Protein AF-I3U5Q0-F1 (afdb_monomer_lite)

Foldseek 3Di:
DCVVVVHDPCVVPDPDDPDDPCVVVVVVVVVVVVVVCVVPVPPD

Radius of gyration: 21.2 Å; chains: 1; bounding box: 47×22×47 Å

Secondary structure (DSSP, 8-state):
-TTTTT--HHHHHSPPPPPP--HHHHHHHHHHHHHHHHHHTT--

Structure (mmCIF, N/CA/C/O backbone):
data_AF-I3U5Q0-F1
#
_entry.id   AF-I3U5Q0-F1
#
loop_
_atom_site.group_PDB
_atom_site.id
_atom_site.type_symbol
_atom_site.label_atom_id
_atom_site.label_alt_id
_atom_site.label_comp_id
_atom_site.label_asym_id
_atom_site.label_entity_id
_atom_site.label_seq_id
_atom_site.pdbx_PDB_ins_code
_atom_site.Cartn_x
_atom_site.Cartn_y
_atom_site.Cartn_z
_atom_site.occupancy
_atom_site.B_iso_or_equiv
_atom_site.auth_seq_id
_atom_site.auth_comp_id
_atom_site.auth_asym_id
_atom_site.auth_atom_id
_atom_site.pdbx_PDB_model_num
ATOM 1 N N . MET A 1 1 ? -23.330 -13.046 19.515 1.00 79.06 1 MET A N 1
ATOM 2 C CA . MET A 1 1 ? -23.052 -11.640 19.151 1.00 79.06 1 MET A CA 1
ATOM 3 C C . MET A 1 1 ? -22.582 -11.498 17.702 1.00 79.06 1 MET A C 1
ATOM 5 O O . MET A 1 1 ? -23.407 -11.117 16.890 1.00 79.06 1 MET A O 1
ATOM 9 N N . CYS A 1 2 ? -21.365 -11.907 17.312 1.00 86.94 2 CYS A N 1
ATOM 10 C CA . CYS A 1 2 ? -20.866 -11.718 15.929 1.00 86.94 2 CYS A CA 1
ATOM 11 C C . CYS A 1 2 ? -21.753 -12.348 14.829 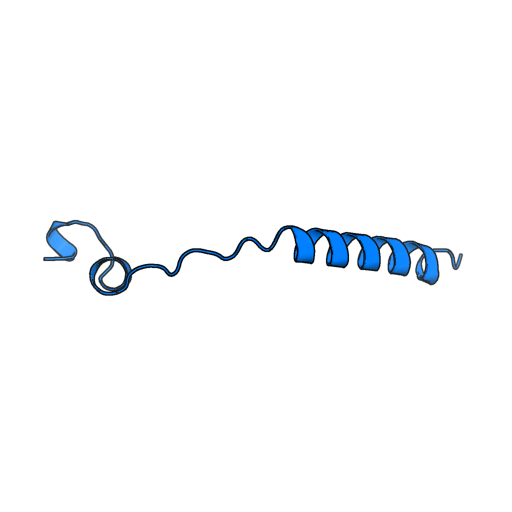1.00 86.94 2 CYS A C 1
ATOM 13 O O . CYS A 1 2 ? -21.985 -11.720 13.806 1.00 86.94 2 CYS A O 1
ATOM 15 N N . ARG A 1 3 ? -22.322 -13.546 15.067 1.00 86.56 3 ARG A N 1
ATOM 16 C CA . ARG A 1 3 ? -23.253 -14.219 14.130 1.00 86.56 3 ARG A CA 1
ATOM 17 C C . ARG A 1 3 ? -24.570 -13.451 13.926 1.00 86.56 3 ARG A C 1
ATOM 19 O O . ARG A 1 3 ? -25.133 -13.514 12.848 1.00 86.56 3 ARG A O 1
ATOM 26 N N . ILE A 1 4 ? -25.036 -12.731 14.950 1.00 92.06 4 ILE A N 1
ATOM 27 C CA . ILE A 1 4 ? -26.256 -11.902 14.889 1.00 92.06 4 ILE A CA 1
ATOM 28 C C . ILE A 1 4 ? -25.965 -10.601 14.131 1.00 92.06 4 ILE A C 1
ATOM 30 O O . ILE A 1 4 ? -26.798 -10.126 13.376 1.00 92.06 4 ILE A O 1
ATOM 34 N N . LEU A 1 5 ? -24.757 -10.060 14.305 1.00 88.31 5 LEU A N 1
ATOM 35 C CA . LEU A 1 5 ? -24.298 -8.837 13.646 1.00 88.31 5 LEU A CA 1
ATOM 36 C C . LEU A 1 5 ? -23.841 -9.053 12.190 1.00 88.31 5 LEU A C 1
ATOM 38 O O . LEU A 1 5 ? -23.502 -8.084 11.524 1.00 88.31 5 LEU A O 1
ATOM 42 N N . GLY A 1 6 ? -23.774 -10.297 11.699 1.00 92.25 6 GLY A N 1
ATOM 43 C CA . GLY A 1 6 ? -23.285 -10.602 10.346 1.00 92.25 6 GLY A CA 1
ATOM 44 C C . GLY A 1 6 ? -21.793 -10.315 10.131 1.00 92.25 6 GLY A C 1
ATOM 45 O O . GLY A 1 6 ? -21.331 -10.264 8.996 1.00 92.25 6 GLY A O 1
ATOM 46 N N . LEU A 1 7 ? -21.028 -10.132 11.212 1.00 88.81 7 LEU A N 1
ATOM 47 C CA . LEU A 1 7 ? -19.608 -9.793 11.158 1.00 88.81 7 LEU A CA 1
ATOM 48 C C . LEU A 1 7 ? -18.738 -11.010 11.458 1.00 88.81 7 LEU A C 1
ATOM 50 O O . LEU A 1 7 ? -19.070 -11.863 12.291 1.00 88.81 7 LEU A O 1
ATOM 54 N N . SER A 1 8 ? -17.563 -11.052 10.828 1.00 88.81 8 SER A N 1
ATOM 55 C CA . SER A 1 8 ? -16.534 -12.015 11.208 1.00 88.81 8 SER A CA 1
ATOM 56 C C . SER A 1 8 ? -16.100 -11.767 12.660 1.00 88.81 8 SER A C 1
ATOM 58 O O . SER A 1 8 ? -16.059 -10.628 13.134 1.00 88.81 8 SER A O 1
ATOM 60 N N . ARG A 1 9 ? -15.740 -12.834 13.390 1.00 88.44 9 ARG A N 1
ATOM 61 C CA . ARG A 1 9 ? -15.205 -12.689 14.758 1.00 88.44 9 ARG A CA 1
ATOM 62 C C . ARG A 1 9 ? -13.937 -11.837 14.768 1.00 88.44 9 ARG A C 1
ATOM 64 O O . ARG A 1 9 ? -13.724 -11.097 15.719 1.00 88.44 9 ARG A O 1
ATOM 71 N N . GLN A 1 10 ? -13.129 -11.923 13.712 1.00 87.25 10 GLN A N 1
ATOM 72 C CA . GLN A 1 10 ? -11.893 -11.161 13.608 1.00 87.25 10 GLN A CA 1
ATOM 73 C C . GLN A 1 10 ? -12.180 -9.658 13.545 1.00 87.25 10 GLN A C 1
ATOM 75 O O . GLN A 1 10 ? -11.630 -8.914 14.342 1.00 87.25 10 GLN A O 1
ATOM 80 N N . SER A 1 11 ? -13.117 -9.238 12.693 1.00 85.19 11 SER A N 1
ATOM 81 C CA . SER A 1 11 ? -13.545 -7.837 12.583 1.00 85.19 11 SER A CA 1
ATOM 82 C C . SER A 1 11 ? -14.225 -7.315 13.852 1.00 85.19 11 SER A C 1
ATOM 84 O O . SER A 1 11 ? -14.175 -6.123 14.124 1.00 85.19 11 SER A O 1
ATOM 86 N N . TYR A 1 12 ? -14.882 -8.191 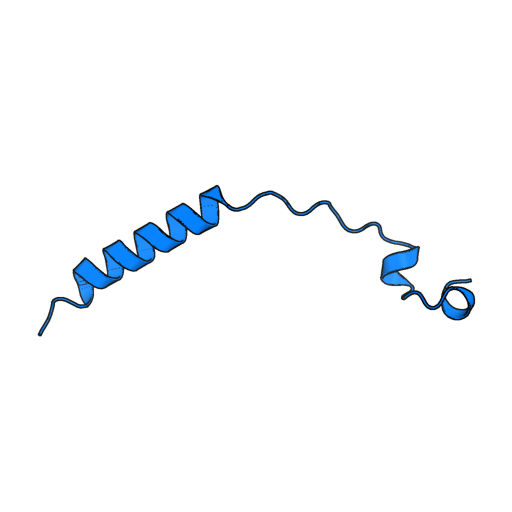14.622 1.00 85.75 12 TYR A N 1
ATOM 87 C CA . TYR A 1 12 ? -15.567 -7.805 15.857 1.00 85.75 12 TYR A CA 1
ATOM 88 C C . TYR A 1 12 ? -14.609 -7.603 17.042 1.00 85.75 12 TYR A C 1
ATOM 90 O O . TYR A 1 12 ? -14.808 -6.692 17.839 1.00 85.75 12 TYR A O 1
ATOM 98 N N . TYR A 1 13 ? -13.589 -8.455 17.181 1.00 89.00 13 TYR A N 1
ATOM 99 C CA . TYR A 1 13 ? -12.663 -8.407 18.321 1.00 89.00 13 TYR A CA 1
ATOM 100 C C . TYR A 1 13 ? -11.364 -7.655 18.033 1.00 89.00 13 TYR A C 1
ATOM 102 O O . TYR A 1 13 ? -10.733 -7.163 18.965 1.00 89.00 13 TYR A O 1
ATOM 110 N N . TYR A 1 14 ? -10.956 -7.557 16.771 1.00 88.56 14 TYR A N 1
ATOM 111 C CA . TYR A 1 14 ? -9.725 -6.886 16.382 1.00 88.56 14 TYR A CA 1
ATOM 112 C C . TYR A 1 14 ? -10.052 -5.684 15.508 1.00 88.56 14 TYR A C 1
ATOM 114 O O . TYR A 1 14 ? -10.659 -5.811 14.445 1.00 88.56 14 TYR A O 1
ATOM 122 N N . GLN A 1 15 ? -9.607 -4.508 15.945 1.00 75.81 15 GLN A N 1
ATOM 123 C CA . GLN 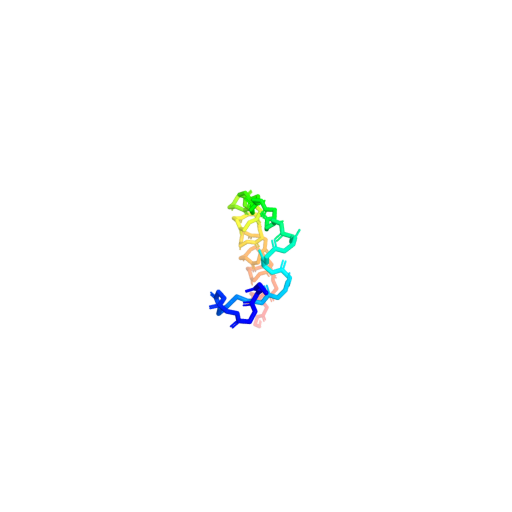A 1 15 ? -9.621 -3.329 15.094 1.00 75.81 15 GLN A CA 1
ATOM 124 C C . GLN A 1 15 ? -8.536 -3.464 14.026 1.00 75.81 15 GLN A C 1
ATOM 126 O O . GLN A 1 15 ? -7.380 -3.780 14.322 1.00 75.81 15 GLN A O 1
ATOM 131 N N . SER A 1 16 ? -8.911 -3.217 12.771 1.00 78.19 16 SER A N 1
ATOM 132 C CA . SER A 1 16 ? -7.951 -3.079 11.682 1.00 78.19 16 SER A CA 1
ATOM 133 C C . SER A 1 16 ? -7.026 -1.911 11.990 1.00 78.19 16 SER A C 1
ATOM 135 O O . SER A 1 16 ? -7.492 -0.792 12.219 1.00 78.19 16 SER A O 1
ATOM 137 N N . LYS A 1 17 ? -5.716 -2.163 11.985 1.00 82.62 17 LYS A N 1
ATOM 138 C CA . LYS A 1 17 ? -4.737 -1.084 12.091 1.00 82.62 17 LYS A CA 1
ATOM 139 C C . LYS A 1 17 ? -4.935 -0.132 10.907 1.00 82.62 17 LYS A C 1
ATOM 141 O 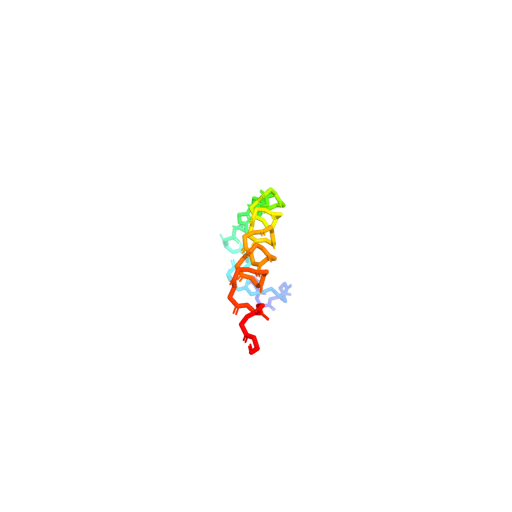O . LYS A 1 17 ? -5.167 -0.622 9.796 1.00 82.62 17 LYS A O 1
ATOM 146 N N . PRO A 1 18 ? -4.855 1.191 11.119 1.00 82.56 18 PRO A N 1
ATOM 147 C CA . PRO A 1 18 ? -4.863 2.127 10.009 1.00 82.56 18 PRO A CA 1
ATOM 148 C C . PRO A 1 18 ? -3.723 1.748 9.065 1.00 82.56 18 PRO A C 1
ATOM 150 O O . PRO A 1 18 ? -2.599 1.486 9.509 1.00 82.56 18 PRO A O 1
ATOM 153 N N . LYS A 1 19 ? -4.038 1.651 7.773 1.00 83.50 19 LYS A N 1
ATOM 154 C CA . LYS A 1 19 ? -3.007 1.469 6.756 1.00 83.50 19 LYS A CA 1
ATOM 155 C C . LYS A 1 19 ? -2.102 2.693 6.800 1.00 83.50 19 LYS A C 1
ATOM 157 O O . LYS A 1 19 ? -2.597 3.814 6.909 1.00 83.50 19 LYS A O 1
ATOM 162 N N . LYS A 1 20 ? -0.793 2.460 6.776 1.00 87.38 20 LYS A N 1
ATOM 163 C CA . LYS A 1 20 ? 0.156 3.548 6.574 1.00 87.38 20 LYS A CA 1
ATOM 164 C C . LYS A 1 20 ? 0.013 4.021 5.135 1.00 87.38 20 LYS A C 1
ATOM 166 O O . LYS A 1 20 ? -0.299 3.219 4.257 1.00 87.38 20 LYS A O 1
ATOM 171 N N . ASP A 1 21 ? 0.182 5.318 4.940 1.00 87.69 21 ASP A N 1
ATOM 172 C CA . ASP A 1 21 ? 0.351 5.857 3.603 1.00 87.69 21 ASP A CA 1
ATOM 173 C C . ASP A 1 21 ? 1.713 5.376 3.090 1.00 87.69 21 ASP A C 1
ATOM 175 O O . ASP A 1 21 ? 2.742 5.635 3.712 1.00 87.69 21 ASP A O 1
ATOM 179 N N . GLU A 1 22 ? 1.686 4.564 2.038 1.00 90.06 22 GLU A N 1
ATOM 180 C CA . GLU A 1 22 ? 2.864 3.960 1.408 1.00 90.06 22 GLU A CA 1
ATOM 181 C C . GLU A 1 22 ? 3.110 4.565 0.015 1.00 90.06 22 GLU A C 1
ATOM 183 O O . GLU A 1 22 ? 3.927 4.048 -0.741 1.00 90.06 22 GLU A O 1
ATOM 188 N N . SER A 1 23 ? 2.447 5.680 -0.314 1.00 89.94 23 SER A N 1
ATOM 189 C CA . SER A 1 23 ? 2.579 6.384 -1.598 1.00 89.94 23 SER A CA 1
ATOM 190 C C . SER A 1 23 ? 4.031 6.718 -1.956 1.00 89.94 23 SER A C 1
ATOM 192 O O . SER A 1 23 ? 4.476 6.397 -3.055 1.00 89.94 23 SER A O 1
ATOM 194 N N . GLU A 1 24 ? 4.809 7.253 -1.012 1.00 91.00 24 GLU A N 1
ATOM 195 C CA . GLU A 1 24 ? 6.241 7.537 -1.213 1.00 91.00 24 GLU A CA 1
ATOM 196 C C . GLU A 1 24 ? 7.042 6.274 -1.579 1.00 91.00 24 GLU A C 1
ATOM 198 O O . GLU A 1 24 ? 7.943 6.307 -2.418 1.00 91.00 24 GLU A O 1
ATOM 203 N N . LEU A 1 25 ? 6.712 5.133 -0.966 1.00 91.56 25 LEU A N 1
ATOM 204 C CA . LEU A 1 25 ? 7.383 3.864 -1.240 1.00 91.56 25 LEU A CA 1
ATOM 205 C C . LEU A 1 25 ? 7.010 3.335 -2.629 1.00 91.56 25 LEU A C 1
ATOM 207 O O . LEU A 1 25 ? 7.875 2.833 -3.346 1.00 91.56 25 LEU A O 1
ATOM 211 N N . GLU A 1 26 ? 5.740 3.453 -3.013 1.00 91.81 26 GLU A N 1
ATOM 212 C CA . GLU A 1 26 ? 5.256 3.064 -4.339 1.00 91.81 26 GLU A CA 1
ATOM 213 C C . GLU A 1 26 ? 5.935 3.876 -5.452 1.00 91.81 26 GLU A C 1
ATOM 215 O O . GLU A 1 26 ? 6.353 3.296 -6.4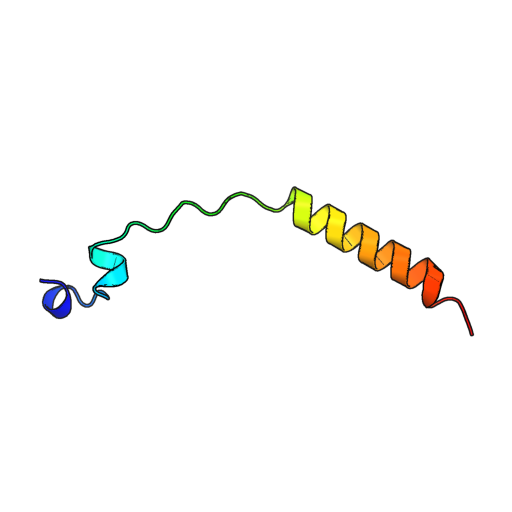59 1.00 91.81 26 GLU A O 1
ATOM 220 N N . GLU A 1 27 ? 6.115 5.186 -5.252 1.00 93.81 27 GLU A N 1
ATOM 221 C CA . GLU A 1 27 ? 6.827 6.065 -6.187 1.00 93.81 27 GLU A CA 1
ATOM 222 C C . GLU A 1 27 ? 8.290 5.640 -6.362 1.00 93.81 27 GLU A C 1
ATOM 224 O O . GLU A 1 27 ? 8.735 5.404 -7.489 1.00 93.81 27 GLU A O 1
ATOM 229 N N . VAL A 1 28 ? 9.019 5.438 -5.259 1.00 94.94 28 VAL A N 1
ATOM 230 C CA . VAL A 1 28 ? 10.426 4.994 -5.288 1.00 94.94 28 VAL A CA 1
ATOM 231 C C . VAL A 1 28 ? 10.572 3.644 -5.992 1.00 94.94 28 VAL A C 1
ATOM 233 O O . VAL A 1 28 ? 11.478 3.446 -6.807 1.00 94.94 28 VAL A O 1
ATOM 236 N N . VAL A 1 29 ? 9.669 2.701 -5.713 1.00 93.88 29 VAL A N 1
ATOM 237 C CA . VAL A 1 29 ? 9.666 1.393 -6.376 1.00 93.88 29 VAL A CA 1
ATOM 238 C C . VAL A 1 29 ? 9.438 1.562 -7.880 1.00 93.88 29 VAL A C 1
ATOM 240 O O . VAL A 1 29 ? 10.188 0.994 -8.677 1.00 93.88 29 VAL A O 1
ATOM 243 N N . ALA A 1 30 ? 8.452 2.362 -8.293 1.00 92.56 30 ALA A N 1
ATOM 244 C CA . ALA A 1 30 ? 8.162 2.601 -9.705 1.00 92.56 30 ALA A CA 1
ATOM 245 C C . ALA A 1 30 ? 9.360 3.213 -10.454 1.00 92.56 30 ALA A C 1
ATOM 247 O O . ALA A 1 30 ? 9.692 2.767 -11.560 1.00 92.56 30 ALA A O 1
ATOM 248 N N . GLU A 1 31 ? 10.045 4.185 -9.850 1.00 93.31 31 GLU A N 1
ATOM 249 C CA . GLU A 1 31 ? 11.249 4.796 -10.417 1.00 93.31 31 GLU A CA 1
ATOM 250 C C . GLU A 1 31 ? 12.379 3.781 -10.612 1.00 93.31 31 GLU A C 1
ATOM 252 O O . GLU A 1 31 ? 12.967 3.709 -11.698 1.00 93.31 31 GLU A O 1
ATOM 257 N N . GLU A 1 32 ? 12.649 2.945 -9.609 1.00 91.25 32 GLU A N 1
ATOM 258 C CA . GLU A 1 32 ? 13.683 1.910 -9.685 1.00 91.25 32 GLU A CA 1
ATOM 259 C C . GLU A 1 32 ? 13.358 0.838 -10.737 1.00 91.25 32 GLU A C 1
ATOM 261 O O . GLU A 1 32 ? 14.246 0.396 -11.478 1.00 91.25 32 GLU A O 1
ATOM 266 N N . PHE A 1 33 ? 12.083 0.474 -10.906 1.00 88.81 33 PHE A N 1
ATOM 267 C CA . PHE A 1 33 ? 11.649 -0.405 -11.999 1.00 88.81 33 PHE A CA 1
ATOM 268 C C . PHE A 1 33 ? 11.895 0.223 -13.376 1.00 88.81 33 PHE A C 1
ATOM 270 O O . PHE A 1 33 ? 12.405 -0.444 -14.283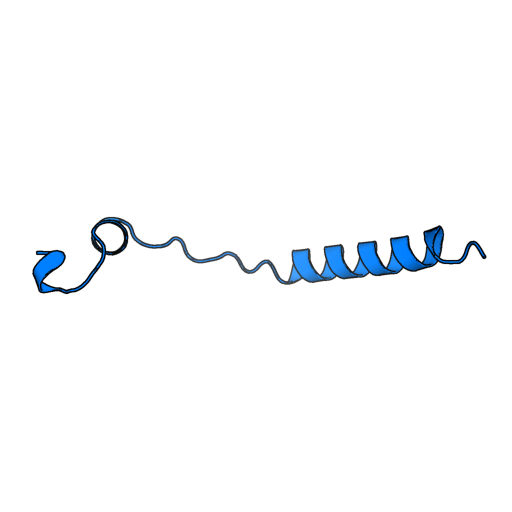 1.00 88.81 33 PHE A O 1
ATOM 277 N N . ILE A 1 34 ? 11.574 1.508 -13.553 1.00 88.12 34 ILE A N 1
ATOM 278 C CA . ILE A 1 34 ? 11.814 2.232 -14.811 1.00 88.12 34 ILE A CA 1
ATOM 279 C C . ILE A 1 34 ? 13.316 2.338 -15.089 1.00 88.12 34 ILE A C 1
ATOM 281 O O . ILE A 1 34 ? 13.757 2.111 -16.221 1.00 88.12 34 ILE A O 1
ATOM 285 N N . ARG A 1 35 ? 14.112 2.657 -14.068 1.00 86.75 35 ARG A N 1
ATOM 286 C CA . ARG A 1 35 ? 15.571 2.752 -14.148 1.00 86.75 35 ARG A CA 1
ATOM 287 C C . ARG A 1 35 ? 16.192 1.415 -14.543 1.00 86.75 35 ARG A C 1
ATOM 289 O O . ARG A 1 35 ? 16.969 1.360 -15.497 1.00 86.75 35 ARG A O 1
ATOM 296 N N . SER A 1 36 ? 15.779 0.337 -13.885 1.00 83.88 36 SER A N 1
ATOM 297 C CA . SER A 1 36 ? 16.221 -1.029 -14.177 1.00 83.88 36 SER A CA 1
ATOM 298 C C . SER A 1 36 ? 15.818 -1.466 -15.586 1.00 83.88 36 SER A C 1
ATOM 300 O O . SER A 1 36 ? 16.632 -2.027 -16.319 1.00 83.88 36 SER A O 1
ATOM 302 N N . ARG A 1 37 ? 14.597 -1.136 -16.027 1.00 82.69 37 ARG A N 1
ATOM 303 C CA . ARG A 1 37 ? 14.129 -1.403 -17.395 1.00 82.69 37 ARG A CA 1
ATOM 304 C C . ARG A 1 37 ? 14.960 -0.665 -18.445 1.00 82.69 37 ARG A C 1
ATOM 306 O O . ARG A 1 37 ? 15.281 -1.256 -19.470 1.00 82.69 37 ARG A O 1
ATOM 313 N N . LYS A 1 38 ? 15.329 0.597 -18.206 1.00 75.62 38 LYS A N 1
ATOM 314 C CA . LYS A 1 38 ? 16.211 1.365 -19.106 1.00 75.62 38 LYS A CA 1
ATOM 315 C C . LYS A 1 38 ? 17.630 0.783 -19.149 1.00 75.62 38 LYS A C 1
ATOM 317 O O . LYS A 1 38 ? 18.228 0.714 -20.223 1.00 75.62 38 LYS A O 1
ATOM 322 N N . ALA A 1 39 ? 18.150 0.337 -18.005 1.00 76.44 39 ALA A N 1
ATOM 323 C CA . ALA A 1 39 ? 19.494 -0.224 -17.888 1.00 76.44 39 ALA A CA 1
ATOM 324 C C . ALA A 1 39 ? 19.626 -1.628 -18.506 1.00 76.44 39 ALA A C 1
ATOM 326 O O . ALA A 1 39 ? 20.616 -1.912 -19.174 1.00 76.44 39 ALA A O 1
ATOM 327 N N . TYR A 1 40 ? 18.636 -2.503 -18.299 1.00 66.44 40 TYR A N 1
ATOM 328 C CA . TYR A 1 40 ? 18.694 -3.903 -18.735 1.00 66.44 40 TYR A CA 1
ATOM 329 C C . TYR A 1 40 ? 17.974 -4.155 -20.071 1.00 66.44 40 TYR A C 1
ATOM 331 O O . TYR A 1 40 ? 18.427 -4.964 -20.875 1.00 66.44 40 TYR A O 1
ATOM 339 N N . GLY A 1 41 ? 16.884 -3.434 -20.353 1.00 61.09 41 GLY A N 1
ATOM 340 C CA . GLY A 1 41 ? 16.053 -3.610 -21.553 1.00 61.09 41 GLY A CA 1
ATOM 341 C C . GLY A 1 41 ? 16.553 -2.897 -22.815 1.00 61.09 41 GLY A C 1
ATOM 342 O O . GLY A 1 41 ? 15.902 -2.981 -23.852 1.00 61.09 41 GLY A O 1
ATOM 343 N N . SER A 1 42 ? 17.683 -2.188 -22.742 1.00 59.59 42 SER A N 1
ATOM 344 C CA . SER A 1 42 ? 18.336 -1.537 -23.890 1.00 59.59 42 SER A CA 1
ATOM 345 C C . SER A 1 42 ? 19.364 -2.426 -24.598 1.00 59.59 42 SER A C 1
ATOM 347 O O . SER A 1 42 ? 19.867 -2.047 -25.654 1.00 59.59 42 SER A O 1
ATOM 349 N N . ARG A 1 43 ? 19.657 -3.620 -24.064 1.00 64.31 43 ARG A N 1
ATOM 350 C CA . ARG A 1 43 ? 20.465 -4.629 -24.758 1.00 64.31 43 ARG A CA 1
ATOM 351 C C . ARG A 1 43 ? 19.595 -5.355 -25.784 1.00 64.31 43 ARG A C 1
ATOM 353 O O . ARG A 1 43 ? 18.905 -6.314 -25.446 1.00 64.31 43 ARG A O 1
ATOM 360 N N . LYS A 1 44 ? 19.612 -4.854 -27.017 1.00 56.88 44 LYS A N 1
ATOM 361 C CA . LYS A 1 44 ? 19.235 -5.606 -28.215 1.00 56.88 44 LYS A CA 1
ATOM 362 C C . LYS A 1 44 ? 20.499 -6.109 -28.899 1.00 56.88 44 LYS A C 1
ATOM 364 O O . LYS A 1 44 ? 21.486 -5.340 -28.891 1.00 56.88 44 LYS A O 1
#

Sequence (44 aa):
MCRILGLSRQSYYYQSKPKKDESELEEVVAEEFIRSRKAYGSRK

pLDDT: mean 84.31, std 9.46, range [56.88, 94.94]

Organism: Enterococcus faecium (strain ATCC BAA-472 / TX0016 / DO) (NCBI:txid333849)